Protein AF-A0A1E3QW55-F1 (afdb_monomer)

Mean predicted aligned error: 16.24 Å

InterPro domains:
  IPR021475 Plasticity-Associated Neural Transcript Short/Early meiotic induction protein 1-like [PF11326] (72-151)
  IPR021475 Plasticity-Associated Neural Transcript Short/Early meiotic induction protein 1-like [PTHR28052] (49-153)

Foldseek 3Di:
DDDDDPDDPDPDDDDDDPVNVVVVVVVVVVVVVVVVVLPDPPPPPDQPPDDDDDDPPPPDDDPPLVVFFLDDDLVVLVVLLCCLVDPVNQVVCCVPPVHGDDSVVSVVVNVQVVVLVVPDDPVSSSSRSVVRVVVVVVVVVSDDPVVVVVVVD

Solvent-accessible surface area (backbone atoms only — not comparable to full-atom values): 9643 Å² total; per-residue (Å²): 136,82,87,81,80,89,80,79,82,75,83,80,72,82,78,83,49,83,62,56,57,53,52,56,49,51,54,50,52,57,60,52,56,63,61,63,72,66,70,64,78,74,78,80,78,73,74,81,90,69,79,79,85,78,68,93,85,74,80,64,90,82,76,56,66,81,82,38,63,50,76,85,61,54,67,63,30,42,52,53,33,52,48,45,71,31,67,75,45,27,52,55,32,28,75,75,71,75,40,73,64,84,51,61,68,38,46,52,52,29,52,48,40,58,62,44,63,78,48,63,73,69,62,29,28,51,50,40,12,48,53,49,52,52,54,52,50,53,54,52,70,74,56,54,80,62,62,66,56,62,76,75,112

Structure (mmCIF, N/CA/C/O backbone):
data_AF-A0A1E3QW55-F1
#
_entry.id   AF-A0A1E3QW55-F1
#
loop_
_atom_site.group_PDB
_atom_site.id
_atom_site.type_symbol
_atom_site.label_atom_id
_atom_site.label_alt_id
_atom_site.label_comp_id
_atom_site.label_asym_id
_atom_site.label_entity_id
_atom_site.label_seq_id
_atom_site.pdbx_PDB_ins_code
_atom_site.Cartn_x
_atom_site.Cartn_y
_atom_site.Cartn_z
_atom_site.occupancy
_atom_site.B_iso_or_equiv
_atom_site.auth_seq_id
_atom_site.auth_comp_id
_atom_site.auth_asym_id
_atom_site.auth_atom_id
_atom_site.pdbx_PDB_model_num
ATOM 1 N N . MET A 1 1 ? 14.767 -57.647 39.783 1.00 39.88 1 MET A N 1
ATOM 2 C CA . MET A 1 1 ? 15.241 -57.271 38.439 1.00 39.88 1 MET A CA 1
ATOM 3 C C . MET A 1 1 ? 14.190 -56.384 37.801 1.00 39.88 1 MET A C 1
ATOM 5 O O . MET A 1 1 ? 13.040 -56.789 37.768 1.00 39.88 1 MET A O 1
ATOM 9 N N . LEU A 1 2 ? 14.634 -55.214 37.334 1.00 44.84 2 LEU A N 1
ATOM 10 C CA . LEU A 1 2 ? 14.035 -54.361 36.300 1.00 44.84 2 LEU A CA 1
ATOM 11 C C . LEU A 1 2 ? 12.659 -53.736 36.589 1.00 44.84 2 LEU A C 1
ATOM 13 O O . LEU A 1 2 ? 11.629 -54.186 36.104 1.00 44.84 2 LEU A O 1
ATOM 17 N N . GLY A 1 3 ? 12.692 -52.604 37.298 1.00 44.34 3 GLY A N 1
ATOM 18 C CA . GLY A 1 3 ? 11.778 -51.502 37.009 1.00 44.34 3 GLY A CA 1
ATOM 19 C C . GLY A 1 3 ? 12.274 -50.753 35.769 1.00 44.34 3 GLY A C 1
ATOM 20 O O . GLY A 1 3 ? 13.475 -50.500 35.653 1.00 44.34 3 GLY A O 1
ATOM 21 N N . LEU A 1 4 ? 11.373 -50.417 34.845 1.00 47.28 4 LEU A N 1
ATOM 22 C CA . LEU A 1 4 ? 11.672 -49.515 33.737 1.00 47.28 4 LEU A CA 1
AT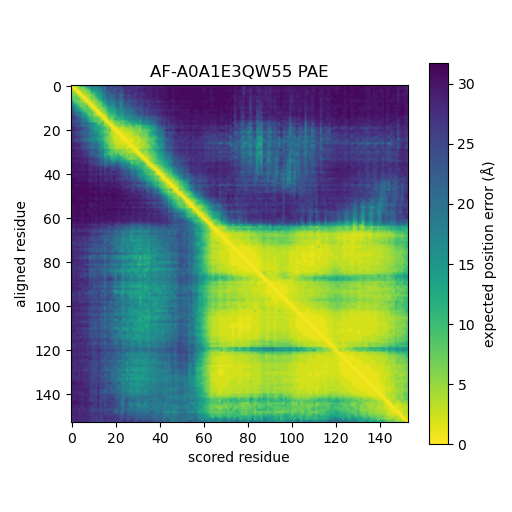OM 23 C C . LEU A 1 4 ? 10.482 -48.587 33.443 1.00 47.28 4 LEU A C 1
ATOM 25 O O . LEU A 1 4 ? 9.495 -48.989 32.845 1.00 47.28 4 LEU A O 1
ATOM 29 N N . PHE A 1 5 ? 10.671 -47.338 33.875 1.00 44.81 5 PHE A N 1
ATOM 30 C CA . PHE A 1 5 ? 10.360 -46.091 33.171 1.00 44.81 5 PHE A CA 1
ATOM 31 C C . PHE A 1 5 ? 8.908 -45.810 32.751 1.00 44.81 5 PHE A C 1
ATOM 33 O O . PHE A 1 5 ? 8.520 -45.951 31.596 1.00 44.81 5 PHE A O 1
ATOM 40 N N . GLU A 1 6 ? 8.171 -45.211 33.685 1.00 50.72 6 GLU A N 1
ATOM 41 C CA . GLU A 1 6 ? 7.066 -44.296 33.401 1.00 50.72 6 GLU A CA 1
ATOM 42 C C . GLU A 1 6 ? 7.664 -42.958 32.917 1.00 50.72 6 GLU A C 1
ATOM 44 O O . GLU A 1 6 ? 8.257 -42.199 33.687 1.00 50.72 6 GLU A O 1
ATOM 49 N N . LYS A 1 7 ? 7.617 -42.704 31.604 1.00 50.25 7 LYS A N 1
ATOM 50 C CA . LYS A 1 7 ? 8.133 -41.471 30.992 1.00 50.25 7 LYS A CA 1
ATOM 51 C C . LYS A 1 7 ? 7.043 -40.401 31.078 1.00 50.25 7 LYS A C 1
ATOM 53 O O . LYS A 1 7 ? 6.093 -40.408 30.304 1.00 50.25 7 LYS A O 1
ATOM 58 N N . LYS A 1 8 ? 7.169 -39.501 32.050 1.00 47.19 8 LYS A N 1
ATOM 59 C CA . LYS A 1 8 ? 6.336 -38.303 32.172 1.00 47.19 8 LYS A CA 1
ATOM 60 C C . LYS A 1 8 ? 6.788 -37.302 31.103 1.00 47.19 8 LYS A C 1
ATOM 62 O O . LYS A 1 8 ? 7.893 -36.775 31.194 1.00 47.19 8 LYS A O 1
ATOM 67 N N . GLU A 1 9 ? 5.979 -37.086 30.069 1.00 53.06 9 GLU A N 1
ATOM 68 C CA . GLU A 1 9 ? 6.161 -35.955 29.155 1.00 53.06 9 GLU A CA 1
ATOM 69 C C . GLU A 1 9 ? 5.738 -34.678 29.884 1.00 53.06 9 GLU A C 1
ATOM 71 O O . GLU A 1 9 ? 4.561 -34.429 30.142 1.00 53.06 9 GLU A O 1
ATOM 76 N N . GLU A 1 10 ? 6.734 -33.895 30.281 1.00 45.44 10 GLU A N 1
ATOM 77 C CA . GLU A 1 10 ? 6.554 -32.549 30.796 1.00 45.44 10 GLU A CA 1
ATOM 78 C C . GLU A 1 10 ? 6.426 -31.603 29.599 1.00 45.44 10 GLU A C 1
ATOM 80 O O . GLU A 1 10 ? 7.370 -31.408 28.832 1.00 45.44 10 GLU A O 1
ATOM 85 N N . ILE A 1 11 ? 5.229 -31.050 29.403 1.00 47.59 11 ILE A N 1
ATOM 86 C CA . ILE A 1 11 ? 4.988 -29.974 28.443 1.00 47.59 11 ILE A CA 1
ATOM 87 C C . ILE A 1 11 ? 5.703 -28.737 28.993 1.00 47.59 11 ILE A C 1
ATOM 89 O O . ILE A 1 11 ? 5.174 -28.028 29.847 1.00 47.59 11 ILE A O 1
ATOM 93 N N . VAL A 1 12 ? 6.929 -28.502 28.527 1.00 50.78 12 VAL A N 1
ATOM 94 C CA . VAL A 1 12 ? 7.681 -27.276 28.801 1.00 50.78 12 VAL A CA 1
ATOM 95 C C . VAL A 1 12 ? 6.996 -26.135 28.051 1.00 50.78 12 VAL A C 1
ATOM 97 O O . VAL A 1 12 ? 7.230 -25.915 26.865 1.00 50.78 12 VAL A O 1
ATOM 100 N N . THR A 1 13 ? 6.122 -25.399 28.731 1.00 54.44 13 THR A N 1
ATOM 101 C CA . THR A 1 13 ? 5.755 -24.045 28.305 1.00 54.44 13 THR A CA 1
ATOM 102 C C . THR A 1 13 ? 6.957 -23.133 28.557 1.00 54.44 13 THR A C 1
ATOM 104 O O . THR A 1 13 ? 7.363 -23.023 29.718 1.00 54.44 13 THR A O 1
ATOM 107 N N . PRO A 1 14 ? 7.546 -22.474 27.539 1.00 54.34 14 PRO A N 1
ATOM 108 C CA . PRO A 1 14 ? 8.621 -21.526 27.788 1.00 54.34 14 PRO A CA 1
ATOM 109 C C . PRO A 1 14 ? 8.046 -20.324 28.544 1.00 54.34 14 PRO A C 1
ATOM 111 O O . PRO A 1 14 ? 7.180 -19.605 28.045 1.00 54.34 14 PRO A O 1
ATOM 114 N N . ALA A 1 15 ? 8.505 -20.131 29.779 1.00 48.81 15 ALA A N 1
ATOM 115 C CA . ALA A 1 15 ? 8.296 -18.894 30.508 1.00 48.81 15 ALA A CA 1
ATOM 116 C C . ALA A 1 15 ? 9.137 -17.811 29.821 1.00 48.81 15 ALA A C 1
ATOM 118 O O . ALA A 1 15 ? 10.360 -17.844 29.897 1.00 48.81 15 ALA A O 1
ATOM 119 N N . ILE A 1 16 ? 8.481 -16.886 29.120 1.00 54.03 16 ILE A N 1
ATOM 120 C CA . ILE A 1 16 ? 9.133 -15.725 28.506 1.00 54.03 16 ILE A CA 1
ATOM 121 C C . ILE A 1 16 ? 9.631 -14.835 29.649 1.00 54.03 16 ILE A C 1
ATOM 123 O O . ILE A 1 16 ? 8.829 -14.195 30.339 1.00 54.03 16 ILE A O 1
ATOM 127 N N . GLY A 1 17 ? 10.941 -14.829 29.891 1.00 56.19 17 GLY A N 1
ATOM 128 C CA . GLY A 1 17 ? 11.560 -13.926 30.851 1.00 56.19 17 GLY A CA 1
ATOM 129 C C . GLY A 1 17 ? 11.599 -12.504 30.289 1.00 56.19 17 GLY A C 1
ATOM 130 O O . GLY A 1 17 ? 11.713 -12.299 29.085 1.00 56.19 17 GLY A O 1
ATOM 131 N N . GLN A 1 18 ? 11.558 -11.481 31.147 1.00 61.62 18 GLN A N 1
ATOM 132 C CA . GLN A 1 18 ? 11.700 -10.075 30.719 1.00 61.62 18 GLN A CA 1
ATOM 133 C C . GLN A 1 18 ? 13.021 -9.795 29.967 1.00 61.62 18 GLN A C 1
ATOM 135 O O . GLN A 1 18 ? 13.116 -8.806 29.244 1.00 61.62 18 GLN A O 1
ATOM 140 N N . ASN A 1 19 ? 14.013 -10.679 30.109 1.00 67.94 19 ASN A N 1
ATOM 141 C CA . ASN A 1 19 ? 15.299 -10.615 29.421 1.00 67.94 19 ASN A CA 1
ATOM 142 C C . ASN A 1 19 ? 15.233 -11.152 27.977 1.00 67.94 19 ASN A C 1
ATOM 144 O O . ASN A 1 19 ? 15.929 -10.617 27.121 1.00 67.94 19 ASN A O 1
ATOM 148 N N . ASP A 1 20 ? 14.352 -12.116 27.677 1.00 68.38 20 ASP A N 1
ATOM 149 C CA . ASP A 1 20 ? 14.153 -12.630 26.308 1.00 68.38 20 ASP A CA 1
ATOM 150 C C . ASP A 1 20 ? 13.590 -11.543 25.382 1.00 68.38 20 ASP A C 1
ATOM 152 O O . ASP A 1 20 ? 13.959 -11.432 24.217 1.00 68.38 20 ASP A O 1
ATOM 156 N N . LEU A 1 21 ? 12.709 -10.685 25.908 1.00 68.94 21 LEU A N 1
ATOM 157 C CA . LEU A 1 21 ? 12.166 -9.550 25.157 1.00 68.94 21 LEU A CA 1
ATOM 158 C C . LEU A 1 21 ? 13.252 -8.532 24.787 1.00 68.94 21 LEU A C 1
ATOM 160 O O . LEU A 1 21 ? 13.194 -7.963 23.702 1.00 68.94 21 LEU A O 1
ATOM 164 N N . GLN A 1 22 ? 14.242 -8.314 25.658 1.00 71.81 22 GLN A N 1
ATOM 165 C CA . GLN A 1 22 ? 15.380 -7.435 25.364 1.00 71.81 22 GLN A CA 1
ATOM 166 C C . GLN A 1 22 ? 16.294 -8.049 24.300 1.00 71.81 22 GLN A C 1
ATOM 168 O O . GLN A 1 22 ? 16.731 -7.342 23.395 1.00 71.81 22 GLN A O 1
ATOM 173 N N . GLU A 1 23 ? 16.515 -9.363 24.356 1.00 80.44 23 GLU A N 1
ATOM 174 C CA . GLU A 1 23 ? 17.336 -10.081 23.378 1.00 80.44 23 GLU A CA 1
ATOM 175 C C . GLU A 1 23 ? 16.691 -10.080 21.978 1.00 80.44 23 GLU A C 1
ATOM 177 O O . GLU A 1 23 ? 17.338 -9.770 20.975 1.00 80.44 23 GLU A O 1
ATOM 182 N N . MET A 1 24 ? 15.376 -10.301 21.902 1.00 74.12 24 MET A N 1
ATOM 183 C CA . MET A 1 24 ? 14.620 -10.219 20.645 1.00 74.12 24 MET A CA 1
ATOM 184 C C . MET A 1 24 ? 14.593 -8.793 20.071 1.00 74.12 24 MET A C 1
ATOM 186 O O . MET A 1 24 ? 14.633 -8.614 18.851 1.00 74.12 24 MET A O 1
ATOM 190 N N . VAL A 1 25 ? 14.567 -7.768 20.933 1.00 77.62 25 VAL A N 1
ATOM 191 C CA . VAL A 1 25 ? 14.668 -6.357 20.523 1.00 77.62 25 VAL A CA 1
ATOM 192 C C . VAL A 1 25 ? 16.062 -6.030 19.981 1.00 77.62 25 VAL A C 1
ATOM 194 O O . VAL A 1 25 ? 16.144 -5.346 18.960 1.00 77.62 25 VAL A O 1
ATOM 197 N N . SER A 1 26 ? 17.147 -6.533 20.585 1.00 75.62 26 SER A N 1
ATOM 198 C CA . SER A 1 26 ? 18.506 -6.334 20.051 1.00 75.62 26 SER A CA 1
ATOM 199 C C . SER A 1 26 ? 18.710 -7.022 18.702 1.00 75.62 26 SER A C 1
ATOM 201 O O . SER A 1 26 ? 19.259 -6.407 17.791 1.00 75.62 26 SER A O 1
ATOM 203 N N . ILE A 1 27 ? 18.175 -8.234 18.531 1.00 75.69 27 ILE A N 1
ATOM 204 C CA . ILE A 1 27 ? 18.236 -8.968 17.258 1.00 75.69 27 ILE A CA 1
ATOM 205 C C . ILE A 1 27 ? 17.483 -8.205 16.156 1.00 75.69 27 ILE A C 1
ATOM 207 O O . ILE A 1 27 ? 17.969 -8.077 15.031 1.00 75.69 27 ILE A O 1
ATOM 211 N N . PHE A 1 28 ? 16.302 -7.655 16.467 1.00 75.75 28 PHE A N 1
ATOM 212 C CA . PHE A 1 28 ? 15.559 -6.826 15.515 1.00 75.75 28 PHE A CA 1
ATOM 213 C C . PHE A 1 28 ? 16.289 -5.511 15.196 1.00 75.75 28 PHE A C 1
ATOM 215 O O . PHE A 1 28 ? 16.291 -5.074 14.044 1.00 75.75 28 PHE A O 1
ATOM 222 N N . ALA A 1 29 ? 16.929 -4.890 16.192 1.00 71.62 29 ALA A N 1
ATOM 223 C CA . ALA A 1 29 ? 17.700 -3.666 16.004 1.00 71.62 29 ALA A CA 1
ATOM 224 C C . ALA A 1 29 ? 18.893 -3.885 15.058 1.00 71.62 29 ALA A C 1
ATOM 226 O O . ALA A 1 29 ? 19.059 -3.110 14.114 1.00 71.62 29 ALA A O 1
ATOM 227 N N . GLU A 1 30 ? 19.655 -4.965 15.241 1.00 64.25 30 GLU A N 1
ATOM 228 C CA . GLU A 1 30 ? 20.758 -5.343 14.347 1.00 64.25 30 GLU A CA 1
ATOM 229 C C . GLU A 1 30 ? 20.254 -5.633 12.925 1.00 64.25 30 GLU A C 1
ATOM 231 O O . GLU A 1 30 ? 20.772 -5.068 11.963 1.00 64.25 30 GLU A O 1
ATOM 236 N N . ALA A 1 31 ? 19.162 -6.391 12.781 1.00 63.59 31 ALA A N 1
ATOM 237 C CA . ALA A 1 31 ? 18.560 -6.671 11.473 1.00 63.59 31 ALA A CA 1
ATOM 238 C C . ALA A 1 31 ? 18.039 -5.407 10.754 1.00 63.59 31 ALA A C 1
ATOM 240 O O . ALA A 1 31 ? 18.038 -5.333 9.523 1.00 63.59 31 ALA A O 1
ATOM 241 N N . SER A 1 32 ? 17.593 -4.393 11.503 1.00 62.53 32 SER A N 1
ATOM 242 C CA . SER A 1 32 ? 17.117 -3.120 10.941 1.00 62.53 32 SER A CA 1
ATOM 243 C C . SER A 1 32 ? 18.248 -2.166 10.525 1.00 62.53 32 SER A C 1
ATOM 245 O O . SER A 1 32 ? 18.037 -1.293 9.675 1.00 62.53 32 SER A O 1
ATOM 247 N N . ALA A 1 33 ? 19.460 -2.345 11.062 1.00 56.75 33 ALA A N 1
ATOM 248 C CA . ALA A 1 33 ? 20.626 -1.545 10.688 1.00 56.75 33 ALA A CA 1
ATOM 249 C C . ALA A 1 33 ? 21.101 -1.864 9.256 1.00 56.75 33 ALA A C 1
ATOM 251 O O . ALA A 1 33 ? 21.456 -0.951 8.503 1.00 56.75 33 ALA A O 1
ATOM 252 N N . ASP A 1 34 ? 20.994 -3.125 8.830 1.00 48.91 34 ASP A N 1
ATOM 253 C CA . ASP A 1 34 ? 21.329 -3.543 7.463 1.00 48.91 34 ASP A CA 1
ATOM 254 C C . ASP A 1 34 ? 20.307 -3.050 6.421 1.00 48.91 34 ASP A C 1
ATOM 256 O O . ASP A 1 34 ? 20.670 -2.763 5.277 1.00 48.91 34 ASP A O 1
ATOM 260 N N . VAL A 1 35 ? 19.038 -2.847 6.811 1.00 52.84 35 VAL A N 1
ATOM 261 C CA . VAL A 1 35 ? 17.993 -2.326 5.905 1.00 52.84 35 VAL A CA 1
ATOM 262 C C . VAL A 1 35 ? 18.205 -0.850 5.550 1.00 52.84 35 VAL A C 1
ATOM 264 O O . VAL A 1 35 ? 17.846 -0.416 4.455 1.00 52.84 35 VAL A O 1
ATOM 267 N N . SER A 1 36 ? 18.822 -0.077 6.449 1.00 48.16 36 SER A N 1
ATOM 268 C CA . SER A 1 36 ? 19.049 1.362 6.252 1.00 48.16 36 SER A CA 1
ATOM 269 C C . SER A 1 36 ? 20.209 1.656 5.294 1.00 48.16 36 SER A C 1
ATOM 271 O O . SER A 1 36 ? 20.249 2.718 4.674 1.00 48.16 36 SER A O 1
ATOM 273 N N . THR A 1 37 ? 21.122 0.699 5.105 1.00 40.12 37 THR A N 1
ATOM 274 C CA . THR A 1 37 ? 22.291 0.858 4.220 1.00 40.12 37 THR A CA 1
ATOM 275 C C . THR A 1 37 ? 21.972 0.532 2.752 1.00 40.12 37 THR A C 1
ATOM 277 O O . THR A 1 37 ? 22.763 0.821 1.856 1.00 40.12 37 THR A O 1
ATOM 280 N N . ALA A 1 38 ? 20.766 0.033 2.461 1.00 46.22 38 ALA A N 1
ATOM 281 C CA . ALA A 1 38 ? 20.264 -0.123 1.097 1.00 46.22 38 ALA A CA 1
ATOM 282 C C . ALA A 1 38 ? 19.503 1.112 0.572 1.00 46.22 38 ALA A C 1
ATOM 284 O O . ALA A 1 38 ? 18.740 1.008 -0.390 1.00 46.22 38 ALA A O 1
ATOM 285 N N . ALA A 1 39 ? 19.749 2.297 1.143 1.00 45.84 39 ALA A N 1
ATOM 286 C CA . ALA A 1 39 ? 19.435 3.575 0.508 1.00 45.84 39 ALA A CA 1
ATOM 287 C C . ALA A 1 39 ? 20.373 3.810 -0.693 1.00 45.84 39 ALA A C 1
ATOM 289 O O . ALA A 1 39 ? 21.211 4.711 -0.706 1.00 45.84 39 ALA A O 1
ATOM 290 N N . GLN A 1 40 ? 20.258 2.962 -1.716 1.00 46.47 40 GLN A N 1
ATOM 291 C CA . GLN A 1 40 ? 20.772 3.289 -3.036 1.00 46.47 40 GLN A CA 1
ATOM 292 C C . GLN A 1 40 ? 19.964 4.490 -3.551 1.00 46.47 40 GLN A C 1
ATOM 294 O O . GLN A 1 40 ? 18.732 4.471 -3.465 1.00 46.47 40 GLN A O 1
ATOM 299 N N . PRO A 1 41 ? 20.618 5.547 -4.063 1.00 49.12 41 PRO A N 1
ATOM 300 C CA . PRO A 1 41 ? 19.914 6.660 -4.673 1.00 49.12 41 PRO A CA 1
ATOM 301 C C . PRO A 1 41 ? 19.040 6.107 -5.796 1.00 49.12 41 PRO A C 1
ATOM 303 O O . PRO A 1 41 ? 19.541 5.447 -6.706 1.00 49.12 41 PRO A O 1
ATOM 306 N N . ASN A 1 42 ? 17.734 6.363 -5.694 1.00 60.09 42 ASN A N 1
ATOM 307 C CA . ASN A 1 42 ? 16.745 6.018 -6.706 1.00 60.09 42 ASN A CA 1
ATOM 308 C C . ASN A 1 42 ? 17.334 6.250 -8.108 1.00 60.09 42 ASN A C 1
ATOM 310 O O . ASN A 1 42 ? 17.760 7.381 -8.388 1.00 60.09 42 ASN A O 1
ATOM 314 N N . PRO A 1 43 ? 17.356 5.254 -9.017 1.00 49.31 43 PRO A N 1
ATOM 315 C CA . PRO A 1 43 ? 17.545 5.580 -10.416 1.00 49.31 43 PRO A CA 1
ATOM 316 C C . PRO A 1 43 ? 16.417 6.546 -10.775 1.00 49.31 43 PRO A C 1
ATOM 318 O O . PRO A 1 43 ? 15.240 6.247 -10.569 1.00 49.31 43 PRO A O 1
ATOM 321 N N . LYS A 1 44 ? 16.785 7.745 -11.235 1.00 36.66 44 LYS A N 1
ATOM 322 C CA . LYS A 1 44 ? 15.838 8.735 -11.745 1.00 36.66 44 LYS A CA 1
ATOM 323 C C . LYS A 1 44 ? 15.085 8.073 -12.894 1.00 36.66 44 LYS A C 1
ATOM 325 O O . LYS A 1 44 ? 15.584 8.013 -14.015 1.00 36.66 44 LYS A O 1
ATOM 330 N N . PHE A 1 45 ? 13.909 7.531 -12.601 1.00 44.22 45 PHE A N 1
ATOM 331 C CA . PHE A 1 45 ? 12.948 7.177 -13.622 1.00 44.22 45 PHE A CA 1
ATOM 332 C C . PHE A 1 45 ? 12.549 8.497 -14.264 1.00 44.22 45 PHE A C 1
ATOM 334 O O . PHE A 1 45 ? 11.869 9.310 -13.644 1.00 44.22 45 PHE A O 1
ATOM 341 N N . ASN A 1 46 ? 13.063 8.757 -15.462 1.00 56.31 46 ASN A N 1
ATOM 342 C CA . ASN A 1 46 ? 12.627 9.891 -16.253 1.00 56.31 46 ASN A CA 1
ATOM 343 C C . ASN A 1 46 ? 11.220 9.547 -16.744 1.00 56.31 46 ASN A C 1
ATOM 345 O O . ASN A 1 46 ? 11.096 8.636 -17.569 1.00 56.31 46 ASN A O 1
ATOM 349 N N . PRO A 1 47 ? 10.164 10.232 -16.268 1.00 50.16 47 PRO A N 1
ATOM 350 C CA . PRO A 1 47 ? 8.850 10.062 -16.852 1.00 50.16 47 PRO A CA 1
ATOM 351 C C . PRO A 1 47 ? 8.979 10.450 -18.320 1.00 50.16 47 PRO A C 1
ATOM 353 O O . PRO A 1 47 ? 9.562 11.491 -18.644 1.00 50.16 47 PRO A O 1
ATOM 356 N N . PHE A 1 48 ? 8.495 9.587 -19.205 1.00 48.16 48 PHE A N 1
ATOM 357 C CA . PHE A 1 48 ? 8.433 9.857 -20.631 1.00 48.16 48 PHE A CA 1
ATOM 358 C C . PHE A 1 48 ? 7.766 11.226 -20.837 1.00 48.16 48 PHE A C 1
ATOM 360 O O . PHE A 1 48 ? 6.586 11.414 -20.552 1.00 48.16 48 PHE A O 1
ATOM 367 N N . LYS A 1 49 ? 8.552 12.222 -21.262 1.00 50.03 49 LYS A N 1
ATOM 368 C CA . LYS A 1 49 ? 8.070 13.571 -21.555 1.00 50.03 49 LYS A CA 1
ATOM 369 C C . LYS A 1 49 ? 7.423 13.530 -22.933 1.00 50.03 49 LYS A C 1
ATOM 371 O O . LYS A 1 49 ? 8.074 13.797 -23.937 1.00 50.03 49 LYS A O 1
ATOM 376 N N . GLY A 1 50 ? 6.150 13.154 -22.959 1.00 43.19 50 GLY A N 1
ATOM 377 C CA . GLY A 1 50 ? 5.329 13.086 -24.158 1.00 43.19 50 GLY A CA 1
ATOM 378 C C . GLY A 1 50 ? 3.902 13.531 -23.868 1.00 43.19 50 GLY A C 1
ATOM 379 O O . GLY A 1 50 ? 3.099 12.739 -23.410 1.00 43.19 50 GLY A O 1
ATOM 380 N N . SER A 1 51 ? 3.637 14.796 -24.201 1.00 45.47 51 SER A N 1
ATOM 381 C CA . SER A 1 51 ? 2.336 15.413 -24.491 1.00 45.47 51 SER A CA 1
ATOM 382 C C . SER A 1 51 ? 1.305 15.602 -23.365 1.00 45.47 51 SER A C 1
ATOM 384 O O . SER A 1 51 ? 0.805 14.659 -22.773 1.00 45.47 51 SER A O 1
ATOM 386 N N . SER A 1 52 ? 0.964 16.881 -23.152 1.00 46.62 52 SER A N 1
ATOM 387 C CA . SER A 1 52 ? -0.264 17.423 -22.544 1.00 46.62 52 SER A CA 1
ATOM 388 C C . SER A 1 52 ? -0.884 16.636 -21.387 1.00 46.62 52 SER A C 1
ATOM 390 O O . SER A 1 52 ? -1.668 15.714 -21.591 1.00 46.62 52 SER A O 1
ATOM 392 N N . ALA A 1 53 ? -0.626 17.113 -20.169 1.00 39.75 53 ALA A N 1
ATOM 393 C CA . ALA A 1 53 ? -1.451 16.820 -19.008 1.00 39.75 53 ALA A CA 1
ATOM 394 C C . ALA A 1 53 ? -2.944 17.040 -19.335 1.00 39.75 53 ALA A C 1
ATOM 396 O O . ALA A 1 53 ? -3.316 18.168 -19.674 1.00 39.75 53 ALA A O 1
ATOM 397 N N . PRO A 1 54 ? -3.813 16.023 -19.214 1.00 40.38 54 PRO A N 1
ATOM 398 C CA . PRO A 1 54 ? -5.220 16.280 -19.006 1.00 40.38 54 PRO A CA 1
ATOM 399 C C . PRO A 1 54 ? -5.393 16.742 -17.556 1.00 40.38 54 PRO A C 1
ATOM 401 O O . PRO A 1 54 ? -4.996 16.065 -16.606 1.00 40.38 54 PRO A O 1
ATOM 404 N N . THR A 1 55 ? -5.947 17.939 -17.396 1.00 34.31 55 THR A N 1
ATOM 405 C CA . THR A 1 55 ? -6.430 18.493 -16.129 1.00 34.31 55 THR A CA 1
ATOM 406 C C . THR A 1 55 ? -7.258 17.440 -15.367 1.00 34.31 55 THR A C 1
ATOM 408 O O . THR A 1 55 ? -8.031 16.726 -16.011 1.00 34.31 55 THR A O 1
ATOM 411 N N . PRO A 1 56 ? -7.177 17.350 -14.022 1.00 50.66 56 PRO A N 1
ATOM 412 C CA . PRO A 1 56 ? -7.927 16.385 -13.197 1.00 50.66 56 PRO A CA 1
ATOM 413 C C . PRO A 1 56 ? -9.466 16.413 -13.301 1.00 50.66 56 PRO A C 1
ATOM 415 O O . PRO A 1 56 ? -10.138 15.705 -12.560 1.00 50.66 56 PRO A O 1
ATOM 418 N N . GLU A 1 57 ? -10.050 17.214 -14.189 1.00 46.66 57 GLU A N 1
ATOM 419 C CA . GLU A 1 57 ? -11.490 17.470 -14.251 1.00 46.66 57 GLU A CA 1
ATOM 420 C C . GLU A 1 57 ? -12.283 16.565 -15.207 1.00 46.66 57 GLU A C 1
ATOM 422 O O . GLU A 1 57 ? -13.499 16.698 -15.251 1.00 46.66 57 GLU A O 1
ATOM 427 N N . GLN A 1 58 ? -11.670 15.642 -15.963 1.00 46.06 58 GLN A N 1
ATOM 428 C CA . GLN A 1 58 ? -12.401 14.885 -17.007 1.00 46.06 58 GLN A CA 1
ATOM 429 C C . GLN A 1 58 ? -12.331 13.350 -16.886 1.00 46.06 58 GLN A C 1
ATOM 431 O O . GLN A 1 58 ? -12.631 12.632 -17.839 1.00 46.06 58 GLN A O 1
ATOM 436 N N . ILE A 1 59 ? -11.998 12.808 -15.708 1.00 50.91 59 ILE A N 1
ATOM 437 C CA . ILE A 1 59 ? -12.151 11.368 -15.437 1.00 50.91 59 ILE A CA 1
ATOM 438 C C . ILE A 1 59 ? -13.595 11.111 -14.994 1.00 50.91 59 ILE A C 1
ATOM 440 O O . ILE A 1 59 ? -13.895 11.104 -13.804 1.00 50.91 59 ILE A O 1
ATOM 444 N N . GLY A 1 60 ? -14.474 10.927 -15.984 1.00 46.66 60 GLY A N 1
ATOM 445 C CA . GLY A 1 60 ? -15.771 10.251 -15.883 1.00 46.66 60 GLY A CA 1
ATOM 446 C C . GLY A 1 60 ? -16.585 10.557 -14.624 1.00 46.66 60 GLY A C 1
ATOM 447 O O . GLY A 1 60 ? -16.582 9.783 -13.660 1.00 46.66 60 GLY A O 1
ATOM 448 N N . SER A 1 61 ? -17.349 11.647 -14.669 1.00 51.16 61 SER A N 1
ATOM 449 C CA . SER A 1 61 ? -18.588 11.739 -13.901 1.00 51.16 61 SER A CA 1
ATOM 450 C C . SER A 1 61 ? -19.412 10.463 -14.133 1.00 51.16 61 SER A C 1
ATOM 452 O O . SER A 1 61 ? -19.536 10.001 -15.262 1.00 51.16 61 SER A O 1
ATOM 454 N N . ASP A 1 62 ? -19.942 9.894 -13.051 1.00 48.06 62 ASP A N 1
ATOM 455 C CA . ASP A 1 62 ? -20.975 8.841 -13.034 1.00 48.06 62 ASP A CA 1
ATOM 456 C C . ASP A 1 62 ? -20.543 7.372 -12.924 1.00 48.06 62 ASP A C 1
ATOM 458 O O . ASP A 1 62 ? -21.391 6.483 -12.996 1.00 48.06 62 ASP A O 1
ATOM 462 N N . THR A 1 63 ? -19.285 7.062 -12.581 1.00 59.12 63 THR A N 1
ATOM 463 C CA . THR A 1 63 ? -19.044 5.765 -11.906 1.00 59.12 63 THR A CA 1
ATOM 464 C C . THR A 1 63 ? -19.329 5.942 -10.417 1.00 59.12 63 THR A C 1
ATOM 466 O O . THR A 1 63 ? -18.494 6.445 -9.656 1.00 59.12 63 THR A O 1
ATOM 469 N N . SER A 1 64 ? -20.563 5.619 -10.022 1.00 74.88 64 SER A N 1
ATOM 470 C CA . SER A 1 64 ? -21.015 5.699 -8.631 1.00 74.88 64 SER A CA 1
ATOM 471 C C . SER A 1 64 ? -20.091 4.881 -7.715 1.00 74.88 64 SER A C 1
ATOM 473 O O . SER A 1 64 ? -19.562 3.839 -8.110 1.00 74.88 64 SER A O 1
ATOM 475 N N . LEU A 1 65 ? -19.900 5.332 -6.470 1.00 78.75 65 LEU A N 1
ATOM 476 C CA . LEU A 1 65 ? -19.086 4.641 -5.454 1.00 78.75 65 LEU A CA 1
ATOM 477 C C . LEU A 1 65 ? -19.509 3.175 -5.218 1.00 78.75 65 LEU A C 1
ATOM 479 O O . LEU A 1 65 ? -18.737 2.405 -4.657 1.00 78.75 65 LEU A O 1
ATOM 483 N N . SER A 1 66 ? -20.693 2.778 -5.693 1.00 83.12 66 SER A N 1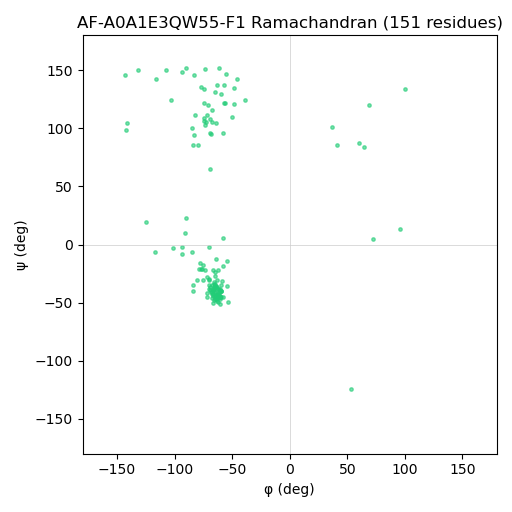
ATOM 484 C CA . SER A 1 66 ? -21.209 1.411 -5.633 1.00 83.12 66 SER A CA 1
ATOM 485 C C . SER A 1 66 ? -20.426 0.399 -6.481 1.00 83.12 66 SER A C 1
ATOM 487 O O . SER A 1 66 ? -20.539 -0.796 -6.224 1.00 83.12 66 SER A O 1
ATOM 489 N N . GLN A 1 67 ? -19.671 0.831 -7.501 1.00 90.62 67 GLN A N 1
ATOM 490 C CA . GLN A 1 67 ? -18.878 -0.086 -8.339 1.00 90.62 67 GLN A CA 1
ATOM 491 C C . GLN A 1 67 ? -17.600 -0.566 -7.631 1.00 90.62 67 GLN A C 1
ATOM 493 O O . GLN A 1 67 ? -17.012 -1.581 -8.009 1.00 90.62 67 GLN A O 1
ATOM 498 N N . TYR A 1 68 ? -17.146 0.177 -6.623 1.00 92.75 68 TYR A N 1
ATOM 499 C CA . TYR A 1 68 ? -15.922 -0.122 -5.894 1.00 92.75 68 TYR A CA 1
ATOM 500 C C . TYR A 1 68 ? -16.227 -0.959 -4.651 1.00 92.75 68 TYR A C 1
ATOM 502 O O . TYR A 1 68 ? -17.283 -0.806 -4.038 1.00 92.75 68 TYR A O 1
ATOM 510 N N . PRO A 1 69 ? -15.304 -1.842 -4.242 1.00 93.56 69 PRO A N 1
ATOM 511 C CA . PRO A 1 69 ? -15.506 -2.648 -3.051 1.00 93.56 69 PRO A CA 1
ATOM 512 C C . PRO A 1 69 ? -15.603 -1.756 -1.809 1.00 93.56 69 PRO A C 1
ATOM 514 O O . PRO A 1 69 ? -14.809 -0.836 -1.630 1.00 93.56 69 PRO A O 1
ATOM 517 N N . HIS A 1 70 ? -16.556 -2.075 -0.934 1.00 93.31 70 HIS A N 1
ATOM 518 C CA . HIS A 1 70 ? -16.801 -1.368 0.330 1.00 93.31 70 HIS A CA 1
ATOM 519 C C . HIS A 1 70 ? -16.084 -1.996 1.532 1.00 93.31 70 HIS A C 1
ATOM 521 O O . HIS A 1 70 ? -16.047 -1.418 2.614 1.00 93.31 70 HIS A O 1
ATOM 527 N N . VAL A 1 71 ? -15.484 -3.175 1.347 1.00 91.88 71 VAL A N 1
ATOM 528 C CA . VAL A 1 71 ? -14.817 -3.940 2.407 1.00 91.88 71 VAL A CA 1
ATOM 529 C C . VAL A 1 71 ? -13.320 -4.073 2.136 1.00 91.88 71 VAL A C 1
ATOM 531 O O . VAL A 1 71 ? -12.881 -4.249 0.999 1.00 91.88 71 VAL A O 1
ATOM 534 N N . MET A 1 72 ? -12.516 -4.002 3.198 1.00 91.38 72 MET A N 1
ATOM 535 C CA . MET A 1 72 ? -11.087 -4.320 3.158 1.00 91.38 72 MET A CA 1
ATOM 536 C C . MET A 1 72 ? -10.645 -5.012 4.450 1.00 91.38 72 MET A C 1
ATOM 538 O O . MET A 1 72 ? -11.154 -4.702 5.526 1.00 91.38 72 MET A O 1
ATOM 542 N N . SER A 1 73 ? -9.687 -5.934 4.334 1.00 94.56 73 SER A N 1
ATOM 543 C CA . SER A 1 73 ? -9.080 -6.637 5.468 1.00 94.56 73 SER A CA 1
ATOM 544 C C . SER A 1 73 ? -7.696 -6.064 5.788 1.00 94.56 73 SER A C 1
ATOM 546 O O . SER A 1 73 ? -6.821 -6.032 4.917 1.00 94.56 73 SER A O 1
ATOM 548 N N . CYS A 1 74 ? -7.488 -5.623 7.035 1.00 95.62 74 CYS A N 1
ATOM 549 C CA . CYS A 1 74 ? -6.203 -5.062 7.470 1.00 95.62 74 CYS A CA 1
ATOM 550 C C . CYS A 1 74 ? -5.134 -6.133 7.686 1.00 95.62 74 CYS A C 1
ATOM 552 O O . CYS A 1 74 ? -3.963 -5.857 7.444 1.00 95.62 74 CYS A O 1
ATOM 554 N N . THR A 1 75 ? -5.521 -7.350 8.077 1.00 95.81 75 THR A N 1
ATOM 555 C CA . THR A 1 75 ? -4.583 -8.477 8.189 1.00 95.81 75 THR A CA 1
ATOM 556 C C . THR A 1 75 ? -4.019 -8.828 6.820 1.00 95.81 75 THR A C 1
ATOM 558 O O . THR A 1 75 ? -2.812 -8.896 6.647 1.00 95.81 75 THR A O 1
ATOM 561 N N . GLN A 1 76 ? -4.873 -8.876 5.799 1.00 96.69 76 GLN A N 1
ATOM 562 C CA . GLN A 1 76 ? -4.409 -9.123 4.439 1.00 96.69 76 GLN A CA 1
ATOM 563 C C . GLN A 1 76 ? -3.529 -7.985 3.901 1.00 96.69 76 GLN A C 1
ATOM 565 O O . GLN A 1 76 ? -2.577 -8.235 3.166 1.00 96.69 76 GLN A O 1
ATOM 570 N N . ALA A 1 77 ? -3.824 -6.726 4.243 1.00 96.56 77 ALA A N 1
ATOM 571 C CA . ALA A 1 77 ? -2.951 -5.608 3.882 1.00 96.56 77 ALA A CA 1
ATOM 572 C C . ALA A 1 77 ? -1.575 -5.710 4.566 1.00 96.56 77 ALA A C 1
ATOM 574 O O . ALA A 1 77 ? -0.561 -5.392 3.947 1.00 96.56 77 ALA A O 1
ATOM 575 N N . PHE A 1 78 ? -1.540 -6.187 5.809 1.00 96.62 78 PHE A N 1
ATOM 576 C CA . PHE A 1 78 ? -0.310 -6.442 6.548 1.00 96.62 78 PHE A CA 1
ATOM 577 C C . PHE A 1 78 ? 0.506 -7.592 5.949 1.00 96.62 78 PHE A C 1
ATOM 579 O O . PHE A 1 78 ? 1.702 -7.427 5.725 1.00 96.62 78 PHE A O 1
ATOM 586 N N . ASP A 1 79 ? -0.125 -8.715 5.608 1.00 96.69 79 ASP A N 1
ATOM 587 C CA . ASP A 1 79 ? 0.574 -9.870 5.030 1.00 96.69 79 ASP A CA 1
ATOM 588 C C . ASP A 1 79 ? 1.253 -9.512 3.700 1.00 96.69 79 AS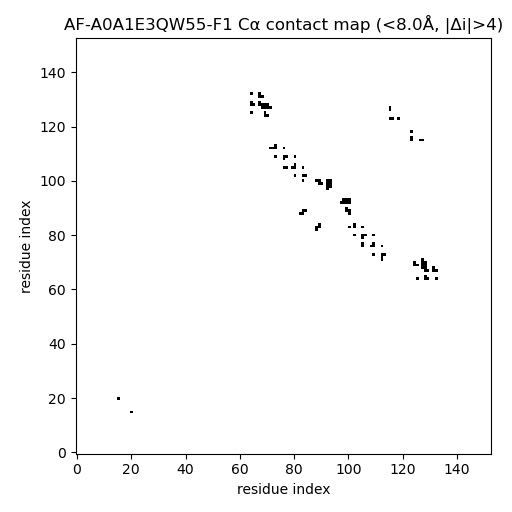P A C 1
ATOM 590 O O . ASP A 1 79 ? 2.384 -9.917 3.432 1.00 96.69 79 ASP A O 1
ATOM 594 N N . LEU A 1 80 ? 0.596 -8.682 2.883 1.00 94.88 80 LEU A N 1
ATOM 595 C CA . LEU A 1 80 ? 1.179 -8.150 1.649 1.00 94.88 80 LEU A CA 1
ATOM 596 C C . LEU A 1 80 ? 2.370 -7.222 1.922 1.00 94.88 80 LEU A C 1
ATOM 598 O O . LEU A 1 80 ? 3.355 -7.248 1.182 1.00 94.88 80 LEU A O 1
ATOM 602 N N . LEU A 1 81 ? 2.291 -6.410 2.977 1.00 95.69 81 LEU A N 1
ATOM 603 C CA . LEU A 1 81 ? 3.365 -5.509 3.383 1.00 95.69 81 LEU A CA 1
ATOM 604 C C . LEU A 1 81 ? 4.595 -6.285 3.862 1.00 95.69 81 LEU A C 1
ATOM 606 O O . LEU A 1 81 ? 5.702 -6.053 3.376 1.00 95.69 81 LEU A O 1
ATOM 610 N N . VAL A 1 82 ? 4.396 -7.234 4.776 1.00 94.50 82 VAL A N 1
ATOM 611 C CA . VAL A 1 82 ? 5.466 -8.086 5.309 1.00 94.50 82 VAL A CA 1
ATOM 612 C C . VAL A 1 82 ? 6.046 -8.969 4.213 1.00 94.50 82 VAL A C 1
ATOM 614 O O . VAL A 1 82 ? 7.262 -9.096 4.118 1.00 94.50 82 VAL A O 1
ATOM 617 N N . GLY A 1 83 ? 5.211 -9.519 3.331 1.00 93.75 83 GLY A N 1
ATOM 618 C CA . GLY A 1 83 ? 5.675 -10.277 2.171 1.00 93.75 83 GLY A CA 1
ATOM 619 C C . GLY A 1 83 ? 6.555 -9.447 1.232 1.00 93.75 83 GLY A C 1
ATOM 620 O O . GLY A 1 83 ? 7.524 -9.970 0.686 1.00 93.75 83 GLY A O 1
ATOM 621 N N . CYS A 1 84 ? 6.264 -8.151 1.083 1.00 93.12 84 CYS A N 1
ATOM 622 C CA . CYS A 1 84 ? 7.091 -7.242 0.294 1.00 93.12 84 CYS A CA 1
ATOM 623 C C . CYS A 1 84 ? 8.427 -6.930 0.980 1.00 93.12 84 CYS A C 1
ATOM 625 O O . CYS A 1 84 ? 9.466 -6.980 0.330 1.00 93.12 84 CYS A O 1
ATOM 627 N N . PHE A 1 85 ? 8.424 -6.636 2.283 1.00 91.69 85 PHE A N 1
ATOM 628 C CA . PHE A 1 85 ? 9.654 -6.344 3.033 1.00 91.69 85 PHE A CA 1
ATOM 629 C C . PHE A 1 85 ? 10.492 -7.579 3.362 1.00 91.69 85 PHE A C 1
ATOM 631 O O . PHE A 1 85 ? 11.675 -7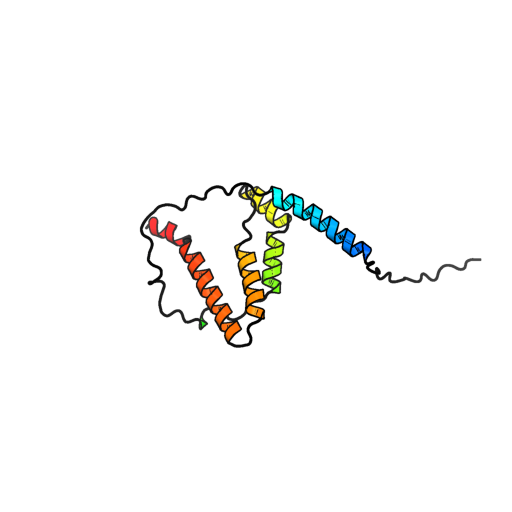.454 3.670 1.00 91.69 85 PHE A O 1
ATOM 638 N N . SER A 1 86 ? 9.903 -8.769 3.288 1.00 94.00 86 SER A N 1
ATOM 639 C CA . SER A 1 86 ? 10.617 -10.016 3.506 1.00 94.00 86 SER A CA 1
ATOM 640 C C . SER A 1 86 ? 11.791 -10.144 2.539 1.00 94.00 86 SER A C 1
ATOM 642 O O . SER A 1 86 ? 11.668 -9.904 1.332 1.00 94.00 86 SER A O 1
ATOM 644 N N . LEU A 1 87 ? 12.926 -10.602 3.070 1.00 91.38 87 LEU A N 1
ATOM 64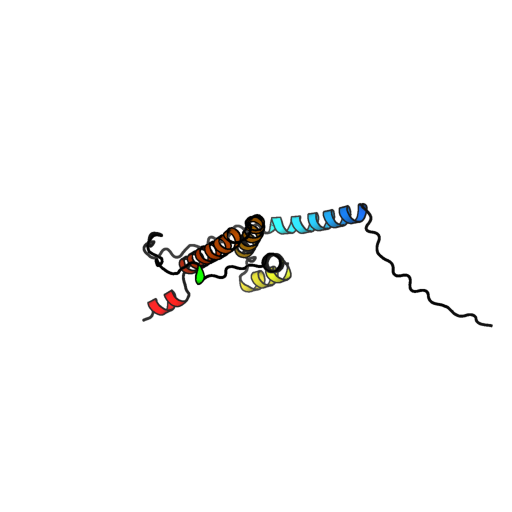5 C CA . LEU A 1 87 ? 14.155 -10.805 2.310 1.00 91.38 87 LEU A CA 1
ATOM 646 C C . LEU A 1 87 ? 13.929 -11.707 1.084 1.00 91.38 87 LEU A C 1
ATOM 648 O O . LEU A 1 87 ? 14.482 -11.454 0.015 1.00 91.38 87 LEU A O 1
ATOM 652 N N . GLY A 1 88 ? 13.048 -12.706 1.196 1.00 87.88 88 GLY A N 1
ATOM 653 C CA . GLY A 1 88 ? 12.706 -13.587 0.077 1.00 87.88 88 GLY A CA 1
ATOM 654 C C . GLY A 1 88 ? 12.033 -12.859 -1.096 1.00 87.88 88 GLY A C 1
ATOM 655 O O . GLY A 1 88 ? 12.332 -13.145 -2.257 1.00 87.88 88 GLY A O 1
ATOM 656 N N . GLY A 1 89 ? 11.161 -11.886 -0.814 1.00 84.81 89 GLY A N 1
ATOM 657 C CA . GLY A 1 89 ? 10.519 -11.059 -1.841 1.00 84.81 89 GLY A CA 1
ATOM 658 C C . GLY A 1 89 ? 11.497 -10.070 -2.477 1.00 84.81 89 GLY A C 1
ATOM 659 O O . GLY A 1 89 ? 11.537 -9.921 -3.703 1.00 84.81 89 GLY A O 1
ATOM 660 N N . GLN A 1 90 ? 12.342 -9.460 -1.648 1.00 92.38 90 GLN A N 1
ATOM 661 C CA . GLN A 1 90 ? 13.330 -8.469 -2.068 1.00 92.38 90 GLN A CA 1
ATOM 662 C C . GLN A 1 90 ? 14.439 -9.064 -2.947 1.00 92.38 90 GLN A C 1
ATOM 664 O O . GLN A 1 90 ? 14.747 -8.498 -3.997 1.00 92.38 90 GLN A O 1
ATOM 669 N N . ILE A 1 91 ? 14.969 -10.248 -2.607 1.00 93.25 91 ILE A N 1
ATOM 670 C CA . ILE A 1 91 ? 15.990 -10.937 -3.420 1.00 93.25 91 ILE A CA 1
ATOM 671 C C . ILE A 1 91 ? 15.463 -11.240 -4.828 1.00 93.25 91 ILE A C 1
ATOM 673 O O . ILE A 1 91 ? 16.182 -11.062 -5.812 1.00 93.25 91 ILE A O 1
ATOM 677 N N . LYS A 1 92 ? 14.196 -11.656 -4.957 1.00 91.06 92 LYS A N 1
ATOM 678 C CA . LYS A 1 92 ? 13.589 -11.937 -6.267 1.00 91.06 92 LYS A CA 1
ATOM 679 C C . LYS A 1 92 ? 13.507 -10.683 -7.141 1.00 91.06 92 LYS A C 1
ATOM 681 O O . LYS A 1 92 ? 13.786 -10.758 -8.339 1.00 91.06 92 LYS A O 1
ATOM 686 N N . SER A 1 93 ? 13.115 -9.548 -6.558 1.00 91.06 93 SER A N 1
ATOM 687 C CA . SER A 1 93 ? 13.082 -8.262 -7.267 1.00 91.06 93 SER A CA 1
ATOM 688 C C . SER A 1 93 ? 14.484 -7.823 -7.671 1.00 91.06 93 SER A C 1
ATOM 690 O O . SER A 1 93 ? 14.706 -7.464 -8.827 1.00 91.06 93 SER A O 1
ATOM 692 N N . TYR A 1 94 ? 15.439 -7.947 -6.752 1.00 95.06 94 TYR A N 1
ATOM 693 C CA . TYR A 1 94 ? 16.830 -7.600 -6.996 1.00 95.06 94 TYR A CA 1
ATOM 694 C C . TYR A 1 94 ? 17.442 -8.433 -8.126 1.00 95.06 94 TYR A C 1
ATOM 696 O O . TYR A 1 94 ? 18.052 -7.878 -9.034 1.00 95.06 94 TYR A O 1
ATOM 704 N N . TYR A 1 95 ? 17.203 -9.746 -8.148 1.00 93.56 95 TYR A N 1
ATOM 705 C CA . TYR A 1 95 ? 17.686 -10.617 -9.222 1.00 93.56 95 TYR A CA 1
ATOM 706 C C . TYR A 1 95 ? 17.123 -10.232 -10.600 1.00 93.56 95 TYR A C 1
ATOM 708 O O . TYR A 1 95 ? 17.842 -10.287 -11.596 1.00 93.56 95 TYR A O 1
ATOM 716 N N . ARG A 1 96 ? 15.841 -9.843 -10.679 1.00 95.19 96 ARG A N 1
ATOM 717 C CA . ARG A 1 96 ? 15.181 -9.545 -11.962 1.00 95.19 96 ARG A CA 1
ATOM 718 C C . ARG A 1 96 ? 15.433 -8.123 -12.465 1.00 95.19 96 ARG A C 1
ATOM 720 O O . ARG A 1 96 ? 15.569 -7.934 -13.669 1.00 95.19 96 ARG A O 1
ATOM 727 N N . TYR A 1 97 ? 15.431 -7.141 -11.569 1.00 94.31 97 TYR A N 1
ATOM 728 C CA . TYR A 1 97 ? 15.437 -5.717 -11.919 1.00 94.31 97 TYR A CA 1
ATOM 729 C C . TYR A 1 97 ? 16.694 -4.976 -11.446 1.00 94.31 97 TYR A C 1
ATOM 731 O O . TYR A 1 97 ? 16.875 -3.814 -11.794 1.00 94.31 97 TYR A O 1
ATOM 739 N N . GLY A 1 98 ? 17.572 -5.618 -10.667 1.00 94.62 98 GLY A N 1
ATOM 740 C CA . GLY A 1 98 ? 18.775 -4.993 -10.104 1.00 94.62 98 GLY A CA 1
ATOM 741 C C . GLY A 1 98 ? 18.490 -4.003 -8.971 1.00 94.62 98 GLY A C 1
ATOM 742 O O . GLY A 1 98 ? 19.407 -3.353 -8.477 1.00 94.62 98 GLY A O 1
ATOM 743 N N . THR A 1 99 ? 17.230 -3.879 -8.551 1.00 92.62 99 THR A N 1
ATOM 744 C CA . THR A 1 99 ? 16.781 -2.951 -7.512 1.00 92.62 99 THR A CA 1
ATOM 745 C C . THR A 1 99 ? 15.891 -3.666 -6.505 1.00 92.62 99 THR A C 1
ATOM 747 O O . THR A 1 99 ? 15.163 -4.611 -6.836 1.00 92.62 99 THR A O 1
ATOM 750 N N . LEU A 1 100 ? 15.922 -3.182 -5.266 1.00 92.25 100 LEU A N 1
ATOM 751 C CA . LEU A 1 100 ? 14.940 -3.573 -4.261 1.00 92.25 100 LEU A CA 1
ATOM 752 C C . LEU A 1 100 ? 13.531 -3.166 -4.715 1.00 92.25 100 LEU A C 1
ATOM 754 O O . LEU A 1 100 ? 13.356 -2.234 -5.504 1.00 92.25 100 LEU A O 1
ATOM 758 N N . ALA A 1 101 ? 12.529 -3.912 -4.263 1.00 90.62 101 ALA A N 1
ATOM 759 C CA . ALA A 1 101 ? 11.138 -3.638 -4.576 1.00 90.62 101 ALA A CA 1
ATOM 760 C C . ALA A 1 101 ? 10.635 -2.429 -3.778 1.00 90.62 101 ALA A C 1
ATOM 762 O O . ALA A 1 101 ? 10.801 -2.364 -2.558 1.00 90.62 101 ALA A O 1
ATOM 763 N N . ASN A 1 102 ? 9.938 -1.519 -4.460 1.00 92.69 102 ASN A N 1
ATOM 764 C CA . ASN A 1 102 ? 9.245 -0.402 -3.825 1.00 92.69 102 ASN A CA 1
ATOM 765 C C . ASN A 1 102 ? 7.969 -0.914 -3.135 1.00 92.69 102 ASN A C 1
ATOM 767 O O . ASN A 1 102 ? 6.986 -1.246 -3.794 1.00 92.69 102 ASN A O 1
ATOM 771 N N . CYS A 1 103 ? 7.977 -0.982 -1.801 1.00 94.31 103 CYS A N 1
ATOM 772 C CA . CYS A 1 103 ? 6.847 -1.474 -0.995 1.00 94.31 103 CYS A CA 1
ATOM 773 C C . CYS A 1 103 ? 5.850 -0.379 -0.566 1.00 94.31 103 CYS A C 1
ATOM 775 O O . CYS A 1 103 ? 4.975 -0.627 0.269 1.00 94.31 103 CYS A O 1
ATOM 777 N N . GLU A 1 104 ? 5.966 0.831 -1.115 1.00 93.69 104 GLU A N 1
ATOM 778 C CA . GLU A 1 104 ? 5.178 2.001 -0.707 1.00 93.69 104 GLU A CA 1
ATOM 779 C C . GLU A 1 104 ? 3.668 1.814 -0.918 1.00 93.69 104 GLU A C 1
ATOM 781 O O . GLU A 1 104 ? 2.876 2.173 -0.047 1.00 93.69 104 GLU A O 1
ATOM 786 N N . ASP A 1 105 ? 3.259 1.165 -2.009 1.00 93.12 105 ASP A N 1
ATOM 787 C CA . ASP A 1 105 ? 1.846 0.889 -2.300 1.00 93.12 105 ASP A CA 1
ATOM 788 C C . ASP A 1 105 ? 1.189 0.027 -1.213 1.00 93.12 105 ASP A C 1
ATOM 790 O O . ASP A 1 105 ? 0.081 0.309 -0.745 1.00 93.12 105 ASP A O 1
ATOM 794 N N . GLN A 1 106 ? 1.887 -1.032 -0.787 1.00 95.25 106 GLN A N 1
ATOM 795 C CA . GLN A 1 106 ? 1.389 -1.934 0.254 1.00 95.25 106 GLN A CA 1
ATOM 796 C C . GLN A 1 106 ? 1.372 -1.228 1.610 1.00 95.25 106 GLN A C 1
ATOM 798 O O . GLN A 1 106 ? 0.429 -1.396 2.388 1.00 95.25 106 GLN A O 1
ATOM 803 N N . LEU A 1 107 ? 2.372 -0.381 1.870 1.00 95.69 107 LEU A N 1
ATOM 804 C CA . LEU A 1 107 ? 2.443 0.405 3.095 1.00 95.69 107 LEU A CA 1
ATOM 805 C C . LEU A 1 107 ? 1.292 1.411 3.174 1.00 95.69 107 LEU A C 1
ATOM 807 O O . LEU A 1 107 ? 0.656 1.536 4.219 1.00 95.69 107 LEU A O 1
ATOM 811 N N . THR A 1 108 ? 1.000 2.102 2.073 1.00 96.31 108 THR A N 1
ATOM 812 C CA . THR A 1 108 ? -0.100 3.068 1.976 1.00 96.31 108 THR A CA 1
ATOM 813 C C . THR A 1 108 ? -1.445 2.385 2.194 1.00 96.31 108 THR A C 1
ATOM 815 O O . THR A 1 108 ? -2.260 2.874 2.978 1.00 96.31 108 THR A O 1
ATOM 818 N N . LYS A 1 109 ? -1.652 1.203 1.600 1.00 96.06 109 LYS A N 1
ATOM 819 C CA . LYS A 1 109 ? -2.851 0.386 1.834 1.00 96.06 109 LYS A CA 1
ATOM 820 C C . LYS A 1 109 ? -3.005 -0.006 3.307 1.00 96.06 109 LYS A C 1
ATOM 822 O O . LYS A 1 109 ? -4.096 0.106 3.865 1.00 96.06 109 LYS A O 1
ATOM 827 N N . PHE A 1 110 ? -1.923 -0.447 3.945 1.00 97.19 110 PHE A N 1
ATOM 828 C CA . PHE A 1 110 ? -1.937 -0.830 5.357 1.00 97.19 110 PHE A CA 1
ATOM 829 C C . PHE A 1 110 ? -2.215 0.364 6.280 1.00 97.19 110 PHE A C 1
ATOM 831 O O . PHE A 1 110 ? -3.108 0.293 7.127 1.00 97.19 110 PHE A O 1
ATOM 838 N N . LYS A 1 111 ? -1.521 1.490 6.066 1.00 96.56 111 LYS A N 1
ATOM 839 C CA . LYS A 1 111 ? -1.739 2.743 6.807 1.00 96.56 111 LYS A CA 1
ATOM 840 C C . LYS A 1 111 ? -3.179 3.231 6.678 1.00 96.56 111 LYS A C 1
ATOM 842 O O . LYS A 1 111 ? -3.791 3.588 7.684 1.00 96.56 111 LYS A O 1
ATOM 847 N N . PHE A 1 112 ? -3.730 3.202 5.465 1.00 96.50 112 PHE A N 1
ATOM 848 C CA . PHE A 1 112 ?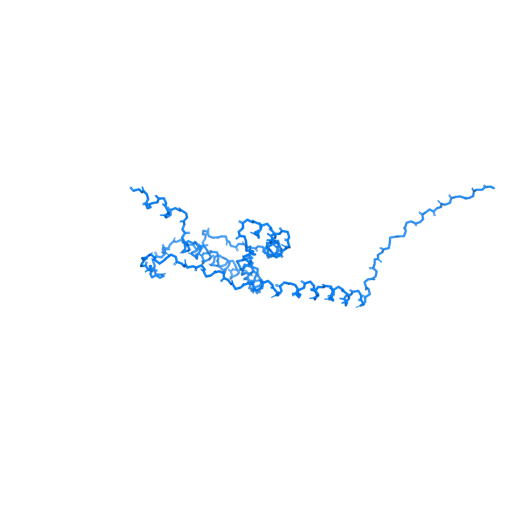 -5.125 3.552 5.231 1.00 96.50 112 PHE A CA 1
ATOM 849 C C . PHE A 1 112 ? -6.071 2.622 5.997 1.00 96.50 112 PHE A C 1
ATOM 851 O O . PHE A 1 112 ? -6.983 3.104 6.661 1.00 96.50 112 PHE A O 1
ATOM 858 N N . CYS A 1 113 ? -5.832 1.308 5.974 1.00 96.19 113 CYS A N 1
ATOM 859 C CA . CYS A 1 113 ? -6.680 0.352 6.685 1.00 96.19 113 CYS A CA 1
ATOM 860 C C . CYS A 1 113 ? -6.699 0.602 8.199 1.00 96.19 113 CYS A C 1
ATOM 862 O O . CYS A 1 113 ? -7.775 0.642 8.796 1.00 96.19 113 CYS A O 1
ATOM 864 N N . ILE A 1 114 ? -5.529 0.839 8.806 1.00 95.44 114 ILE A N 1
ATOM 865 C CA . ILE A 1 114 ? -5.430 1.201 10.228 1.00 95.44 114 ILE A CA 1
ATOM 866 C C . ILE A 1 114 ? -6.177 2.506 10.499 1.00 95.44 114 ILE A C 1
ATOM 868 O O . ILE A 1 114 ? -7.023 2.555 11.388 1.00 95.44 114 ILE A O 1
ATOM 872 N N . SER A 1 115 ? -5.903 3.552 9.717 1.00 94.12 115 SER A N 1
ATOM 873 C CA . SER A 1 115 ? -6.527 4.867 9.899 1.00 94.12 115 SER A CA 1
ATOM 874 C C . SER A 1 115 ? -8.052 4.808 9.763 1.00 94.12 115 SER A C 1
ATOM 876 O O . SER A 1 115 ? -8.782 5.421 10.543 1.00 94.12 115 SER A O 1
ATOM 878 N N . ASN A 1 116 ? -8.550 4.027 8.808 1.00 94.44 116 ASN A N 1
ATOM 879 C CA . ASN A 1 116 ? -9.973 3.866 8.555 1.00 94.44 116 ASN A CA 1
ATOM 880 C C . ASN A 1 116 ? -10.659 2.924 9.557 1.00 94.44 116 ASN A C 1
ATOM 882 O O . ASN A 1 116 ? -11.880 2.951 9.676 1.00 94.44 116 ASN A O 1
ATOM 886 N N . SER A 1 117 ? -9.901 2.117 10.306 1.00 89.38 117 SER A N 1
ATOM 887 C CA . SER A 1 117 ? -10.448 1.257 11.360 1.00 89.38 117 SER A CA 1
ATOM 888 C C . SER A 1 117 ? -11.063 2.047 12.518 1.00 89.38 117 SER A C 1
ATOM 890 O O . SER A 1 117 ? -11.914 1.507 13.219 1.00 89.38 117 SER A O 1
ATOM 892 N N . THR A 1 118 ? -10.653 3.301 12.720 1.00 90.62 118 THR A N 1
ATOM 893 C CA . THR A 1 118 ? -11.220 4.187 13.749 1.00 90.62 118 THR A CA 1
ATOM 894 C C . THR A 1 118 ? -12.614 4.700 13.372 1.00 90.62 118 THR A C 1
ATOM 896 O O . THR A 1 118 ? -13.387 5.080 14.247 1.00 90.62 118 THR A O 1
ATOM 899 N N . LYS A 1 119 ? -12.959 4.705 12.077 1.00 90.56 119 LYS A N 1
ATOM 900 C CA . LYS A 1 119 ? -14.277 5.129 11.586 1.00 90.56 119 LYS A CA 1
ATOM 901 C C . LYS A 1 119 ? -15.276 3.977 11.699 1.00 90.56 119 LYS A C 1
ATOM 903 O O . LYS A 1 119 ? -14.918 2.813 11.510 1.00 90.56 119 LYS A O 1
ATOM 908 N N . SER A 1 120 ? -16.537 4.288 11.982 1.00 89.50 120 SER A N 1
ATOM 909 C CA . SER A 1 120 ? -17.587 3.289 12.203 1.00 89.50 120 SER A CA 1
ATOM 910 C C . SER A 1 120 ? -18.588 3.218 11.041 1.00 89.50 120 SER A C 1
ATOM 912 O O . SER A 1 120 ? -18.843 4.197 10.342 1.00 89.50 120 SER A O 1
ATOM 914 N N . GLY A 1 121 ? -19.152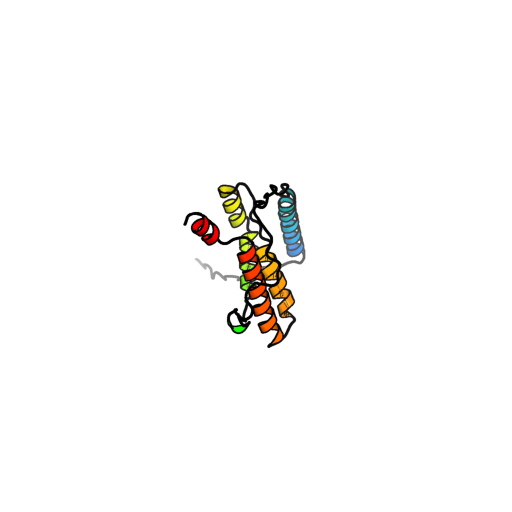 2.022 10.826 1.00 87.75 121 GLY A N 1
ATOM 915 C CA . GLY A 1 121 ? -20.301 1.782 9.943 1.00 87.75 121 GLY A CA 1
ATOM 916 C C . GLY A 1 121 ? -20.153 2.319 8.514 1.00 87.75 121 GLY A C 1
ATOM 917 O O . GLY A 1 121 ? -19.203 1.989 7.806 1.00 87.75 121 GLY A O 1
ATOM 918 N N . ALA A 1 122 ? -21.112 3.151 8.101 1.00 88.62 122 ALA A N 1
ATOM 919 C CA . ALA A 1 122 ? -21.241 3.653 6.733 1.00 88.62 1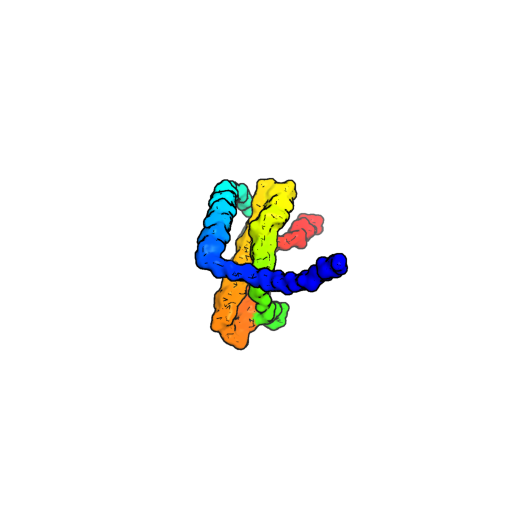22 ALA A CA 1
ATOM 920 C C . ALA A 1 122 ? -20.072 4.551 6.290 1.00 88.62 122 ALA A C 1
ATOM 922 O O . ALA A 1 122 ? -19.666 4.506 5.129 1.00 88.62 122 ALA A O 1
ATOM 923 N N . GLU A 1 123 ? -19.482 5.335 7.197 1.00 90.56 123 GLU A N 1
ATOM 924 C CA . GLU A 1 123 ? -18.344 6.206 6.864 1.00 90.56 123 GLU A CA 1
ATOM 925 C C . GLU A 1 123 ? -17.096 5.392 6.513 1.00 90.56 123 GLU A C 1
ATOM 927 O O . GLU A 1 123 ? -16.324 5.760 5.623 1.00 90.56 123 GLU A O 1
ATOM 932 N N . LYS A 1 124 ? -16.919 4.246 7.181 1.00 92.81 124 LYS A N 1
ATOM 933 C CA . LYS A 1 124 ? -15.834 3.307 6.897 1.00 92.81 124 LYS A CA 1
ATOM 934 C C . LYS A 1 124 ? -15.962 2.749 5.481 1.00 92.81 124 LYS A C 1
ATOM 936 O O . LYS A 1 124 ? -14.979 2.751 4.743 1.00 92.81 124 LYS A O 1
ATOM 941 N N . GLU A 1 125 ? -17.155 2.293 5.108 1.00 93.06 125 GLU A N 1
ATOM 942 C CA . GLU A 1 125 ? -17.457 1.691 3.801 1.00 93.06 125 GLU A CA 1
ATOM 943 C C . GLU A 1 125 ? -17.348 2.695 2.649 1.00 93.06 125 GLU A C 1
ATOM 945 O O . GLU A 1 125 ? -16.822 2.371 1.577 1.00 93.06 125 GLU A O 1
ATOM 950 N N . GLN A 1 126 ? -17.803 3.931 2.872 1.00 93.38 126 GLN A N 1
ATOM 951 C CA . GLN A 1 126 ? -17.646 5.019 1.908 1.00 93.38 126 GLN A CA 1
ATOM 952 C C . GLN A 1 126 ? -16.175 5.402 1.740 1.00 93.38 126 GLN A C 1
ATOM 954 O O . GLN A 1 126 ? -15.709 5.520 0.607 1.00 93.38 126 GLN A O 1
ATOM 959 N N . GLY A 1 127 ? -15.425 5.521 2.840 1.00 93.75 127 GLY A N 1
ATOM 960 C CA . GLY A 1 127 ? -13.993 5.814 2.795 1.00 93.75 127 GLY A CA 1
ATOM 961 C C . GLY A 1 127 ? -13.195 4.739 2.052 1.00 93.75 127 GLY A C 1
ATOM 962 O O . GLY A 1 127 ? -12.314 5.065 1.261 1.00 93.75 127 GLY A O 1
ATOM 963 N N . ILE A 1 128 ? -13.529 3.459 2.249 1.00 94.94 128 ILE A N 1
ATOM 964 C CA . ILE A 1 128 ? -12.897 2.338 1.533 1.00 94.94 128 ILE A CA 1
ATOM 965 C C . ILE A 1 128 ? -13.148 2.446 0.028 1.00 94.94 128 ILE A C 1
ATOM 967 O O . ILE A 1 128 ? -12.203 2.372 -0.758 1.00 94.94 128 ILE A O 1
ATOM 971 N N . SER A 1 129 ? -14.403 2.652 -0.370 1.00 94.50 129 SER A N 1
ATOM 972 C CA . SER A 1 129 ? -14.777 2.783 -1.780 1.00 94.50 129 SER A CA 1
ATOM 973 C C . SER A 1 129 ? -14.096 3.988 -2.446 1.00 94.50 129 SER A C 1
ATOM 975 O O . SER A 1 129 ? -13.540 3.855 -3.539 1.00 94.50 129 SER A O 1
ATOM 977 N N . GLN A 1 130 ? -14.038 5.132 -1.756 1.00 94.75 130 GLN A N 1
ATOM 978 C CA . GLN A 1 130 ? -13.314 6.321 -2.220 1.00 94.75 130 GLN A CA 1
ATOM 979 C C . GLN A 1 130 ? -11.818 6.047 -2.404 1.00 94.75 130 GLN A C 1
ATOM 981 O O . GLN A 1 130 ? -11.275 6.331 -3.470 1.00 94.75 130 GLN A O 1
ATOM 986 N N . TRP A 1 131 ? -11.168 5.411 -1.427 1.00 95.38 131 TRP A N 1
ATOM 987 C CA . TRP A 1 131 ? -9.748 5.069 -1.526 1.00 95.38 131 TRP A CA 1
ATOM 988 C C . TRP A 1 131 ? -9.451 4.147 -2.713 1.00 95.38 131 TRP A C 1
ATOM 990 O O . TRP A 1 131 ? -8.460 4.343 -3.420 1.00 95.38 131 TRP A O 1
ATOM 1000 N N . TYR A 1 132 ? -10.317 3.162 -2.981 1.00 94.81 132 TYR A N 1
ATOM 1001 C CA . TYR A 1 132 ? -10.189 2.338 -4.181 1.00 94.81 132 TYR A CA 1
ATOM 1002 C C . TYR A 1 132 ? -10.391 3.173 -5.445 1.00 94.81 132 TYR A C 1
ATOM 1004 O O . TYR A 1 132 ? -9.562 3.096 -6.346 1.00 94.81 132 TYR A O 1
ATOM 1012 N N . LYS A 1 133 ? -11.421 4.015 -5.518 1.00 94.75 133 LYS A N 1
ATOM 1013 C CA . LYS A 1 133 ? -11.630 4.895 -6.674 1.00 94.75 133 LYS A CA 1
ATOM 1014 C C . LYS A 1 133 ? -10.389 5.735 -6.988 1.00 94.75 133 LYS A C 1
ATOM 1016 O O . LYS A 1 133 ? -9.923 5.728 -8.127 1.00 94.75 133 LYS A O 1
ATOM 1021 N N . GLU A 1 134 ? -9.825 6.390 -5.980 1.00 94.19 134 GLU A N 1
ATOM 1022 C CA . GLU A 1 134 ? -8.620 7.214 -6.107 1.00 94.19 134 GLU A CA 1
ATOM 1023 C C . GLU A 1 134 ? -7.394 6.385 -6.501 1.00 94.19 134 GLU A C 1
ATOM 1025 O O . GLU A 1 134 ? -6.689 6.735 -7.445 1.00 94.19 134 GLU A O 1
ATOM 1030 N N . SER A 1 135 ? -7.170 5.245 -5.844 1.00 93.00 135 SER A N 1
ATOM 1031 C CA . SER A 1 135 ? -6.037 4.359 -6.143 1.00 93.00 135 SER A CA 1
ATOM 1032 C C . SER A 1 135 ? -6.094 3.816 -7.572 1.00 93.00 135 SER A C 1
ATOM 1034 O O . SER A 1 135 ? -5.076 3.708 -8.253 1.00 93.00 135 SER A O 1
ATOM 1036 N N . TRP A 1 136 ? -7.289 3.468 -8.049 1.00 91.50 136 TRP A N 1
ATOM 1037 C CA . TRP A 1 136 ? -7.493 3.022 -9.424 1.00 91.50 136 TRP A CA 1
ATOM 1038 C C . TRP A 1 136 ? -7.314 4.169 -10.421 1.00 91.50 136 TRP A C 1
ATOM 1040 O O . TRP A 1 136 ? -6.727 3.952 -11.479 1.00 91.50 136 TRP A O 1
ATOM 1050 N N . ALA A 1 137 ? -7.766 5.382 -10.090 1.00 92.00 137 ALA A N 1
ATOM 1051 C CA . ALA A 1 137 ? -7.536 6.562 -10.919 1.00 92.00 137 ALA A CA 1
ATOM 1052 C C . ALA A 1 137 ? -6.036 6.881 -11.047 1.00 92.00 137 ALA A C 1
ATOM 1054 O O . ALA A 1 137 ? -5.560 7.100 -12.158 1.00 92.00 137 ALA A O 1
ATOM 1055 N N . GLN A 1 138 ? -5.276 6.812 -9.949 1.00 91.00 138 GLN A N 1
ATOM 1056 C CA . GLN A 1 138 ? -3.820 7.005 -9.961 1.00 91.00 138 GLN A CA 1
ATOM 1057 C C . GLN A 1 138 ? -3.107 5.949 -10.818 1.00 91.00 138 GLN A C 1
ATOM 1059 O O . GLN A 1 138 ? -2.267 6.293 -11.645 1.00 91.00 138 GLN A O 1
ATOM 1064 N N . LYS A 1 139 ? -3.489 4.671 -10.692 1.00 89.56 139 LYS A N 1
ATOM 1065 C CA . LYS A 1 139 ? -2.925 3.585 -11.516 1.00 89.56 139 LYS A CA 1
ATOM 1066 C C . LYS A 1 139 ? -3.249 3.728 -13.000 1.00 89.56 139 LYS A C 1
ATOM 1068 O O . LYS A 1 139 ? -2.421 3.398 -13.840 1.00 89.56 139 LYS A O 1
ATOM 1073 N N . LYS A 1 140 ? -4.439 4.227 -13.337 1.00 89.56 140 LYS A N 1
ATOM 1074 C CA . LYS A 1 140 ? -4.775 4.557 -14.728 1.00 89.56 140 LYS A CA 1
ATOM 1075 C C . LYS A 1 140 ? -3.946 5.738 -15.232 1.00 89.56 140 LYS A C 1
ATOM 1077 O O . LYS A 1 140 ? -3.451 5.691 -16.349 1.00 89.56 140 LYS A O 1
ATOM 1082 N N . ALA A 1 141 ? -3.743 6.758 -14.398 1.00 89.75 141 ALA A N 1
ATOM 1083 C CA . ALA A 1 141 ? -2.945 7.929 -14.752 1.00 89.75 141 ALA A CA 1
ATOM 1084 C C . ALA A 1 141 ? -1.456 7.607 -14.979 1.00 89.75 141 ALA A C 1
ATOM 1086 O O . ALA A 1 141 ? -0.807 8.299 -15.757 1.00 89.75 141 ALA A O 1
ATOM 1087 N N . SER A 1 142 ? -0.913 6.551 -14.356 1.00 86.25 142 SER A N 1
ATOM 1088 C CA . SER A 1 142 ? 0.460 6.091 -14.628 1.00 86.25 142 SER A CA 1
ATOM 1089 C C . SER A 1 142 ? 0.657 5.442 -16.009 1.00 86.25 142 SER A C 1
ATOM 1091 O O . SER A 1 142 ? 1.788 5.100 -16.352 1.00 86.25 142 SER A O 1
ATOM 1093 N N . GLY A 1 143 ? -0.410 5.306 -16.802 1.00 86.31 143 GLY A N 1
ATOM 1094 C CA . GLY A 1 143 ? -0.405 4.709 -18.136 1.00 86.31 143 GLY A CA 1
ATOM 1095 C C . GLY A 1 143 ? -0.895 3.264 -18.115 1.00 86.31 143 GLY A C 1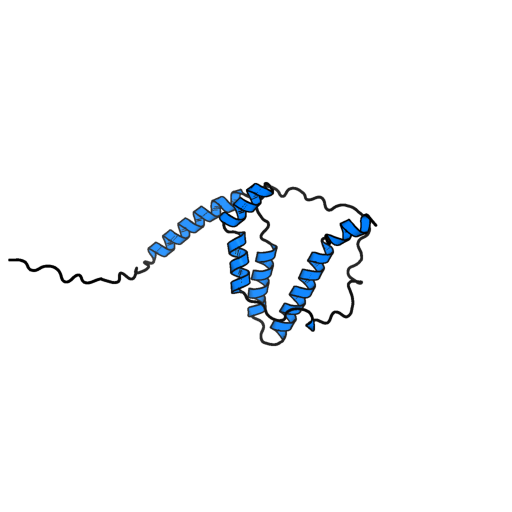
ATOM 1096 O O . GLY A 1 143 ? -0.482 2.464 -17.268 1.00 86.31 143 GLY A O 1
ATOM 1097 N N . SER A 1 144 ? -1.789 2.930 -19.047 1.00 86.69 144 SER A N 1
ATOM 1098 C CA . SER A 1 144 ? -2.218 1.547 -19.276 1.00 86.69 144 SER A CA 1
ATOM 1099 C C . SER A 1 144 ? -1.308 0.899 -20.315 1.00 86.69 144 SER A C 1
ATOM 1101 O O . SER A 1 144 ? -0.778 1.558 -21.208 1.00 86.69 144 SER A O 1
ATOM 1103 N N . SER A 1 145 ? -1.145 -0.421 -20.253 1.00 85.19 145 SER A N 1
ATOM 1104 C CA . SER A 1 145 ? -0.499 -1.156 -21.345 1.00 85.19 145 SER A CA 1
ATOM 1105 C C . SER A 1 145 ? -1.281 -1.051 -22.659 1.00 85.19 145 SER A C 1
ATOM 1107 O O . SER A 1 145 ? -0.693 -1.246 -23.719 1.00 85.19 145 SER A O 1
ATOM 1109 N N . GLU A 1 146 ? -2.577 -0.740 -22.596 1.00 85.69 146 GLU A N 1
ATOM 1110 C CA . GLU A 1 146 ? -3.455 -0.520 -23.752 1.00 85.69 146 GLU A CA 1
ATOM 1111 C C . GLU A 1 146 ? -3.014 0.687 -24.594 1.00 85.69 146 GLU A C 1
ATOM 1113 O O . GLU A 1 146 ? -2.986 0.582 -25.820 1.00 85.69 146 GLU A O 1
ATOM 1118 N N . ASP A 1 147 ? -2.521 1.756 -23.958 1.00 85.31 147 ASP A N 1
ATOM 1119 C CA . ASP A 1 147 ? -2.074 2.981 -24.641 1.00 85.31 147 ASP A CA 1
ATOM 1120 C C . ASP A 1 147 ? -0.941 2.703 -25.651 1.00 85.31 147 ASP A C 1
ATOM 1122 O O . ASP A 1 147 ? -0.827 3.350 -26.694 1.00 85.31 147 ASP A O 1
ATOM 1126 N N . VAL A 1 148 ? -0.101 1.696 -25.378 1.00 85.44 148 VAL A N 1
ATOM 1127 C CA . VAL A 1 148 ? 0.993 1.278 -26.274 1.00 85.44 148 VAL A CA 1
ATOM 1128 C C . VAL A 1 148 ? 0.468 0.598 -27.546 1.00 85.44 148 VAL A C 1
ATOM 1130 O O . VAL A 1 148 ? 1.119 0.667 -28.594 1.00 85.44 148 VAL A O 1
ATOM 1133 N N . TRP A 1 149 ? -0.680 -0.078 -27.473 1.00 84.94 149 TRP A N 1
ATOM 1134 C CA . TRP A 1 149 ? -1.271 -0.799 -28.604 1.00 84.94 149 TRP A CA 1
ATOM 1135 C C . TRP A 1 149 ? -2.089 0.119 -29.506 1.00 84.94 149 TRP A C 1
ATOM 1137 O O . TRP A 1 149 ? -2.034 -0.043 -30.726 1.00 84.94 149 TRP A O 1
ATOM 1147 N N . ASP A 1 150 ? -2.763 1.116 -28.935 1.00 84.88 150 ASP A N 1
ATOM 1148 C CA . ASP A 1 150 ? -3.495 2.121 -29.709 1.00 84.88 150 ASP A CA 1
ATOM 1149 C C . ASP A 1 150 ? -2.556 2.992 -30.552 1.00 84.88 150 ASP A C 1
ATOM 1151 O O . ASP A 1 150 ? -2.881 3.333 -31.685 1.00 84.88 150 ASP A O 1
ATOM 1155 N N . ALA A 1 151 ? -1.333 3.249 -30.078 1.00 80.94 151 ALA A N 1
ATOM 1156 C CA . ALA A 1 151 ? -0.311 3.963 -30.849 1.00 80.94 151 ALA A CA 1
ATOM 1157 C C . ALA A 1 151 ? 0.161 3.224 -32.122 1.00 80.94 151 ALA A C 1
ATOM 1159 O O . ALA A 1 151 ? 0.881 3.802 -32.938 1.00 80.94 151 ALA A O 1
ATOM 1160 N N . LYS A 1 152 ? -0.175 1.936 -32.281 1.00 78.94 152 LYS A N 1
ATOM 1161 C CA . LYS A 1 152 ? 0.221 1.108 -33.434 1.00 78.94 152 LYS A CA 1
ATOM 1162 C C . LYS A 1 152 ? -0.894 0.925 -34.470 1.00 78.94 152 LYS A C 1
ATOM 1164 O O . LYS A 1 152 ? -0.642 0.250 -35.470 1.00 78.94 152 LYS A O 1
ATOM 1169 N N . LYS A 1 153 ? -2.093 1.452 -34.221 1.00 66.06 153 LYS A N 1
ATOM 1170 C CA . LYS A 1 153 ? -3.276 1.297 -35.074 1.00 66.06 153 LYS A CA 1
ATOM 1171 C C . LYS A 1 153 ? -3.475 2.511 -35.973 1.00 66.06 153 LYS A C 1
ATOM 1173 O O . LYS A 1 153 ? -3.899 2.287 -37.126 1.00 66.06 153 LYS A O 1
#

Organism: NCBI:txid984486

Sequence (153 aa):
MLGLFEKKEEIVTPAIGQNDLQEMVSIFAEASADVSTAAQPNPKFNPFKGSSAPTPEQIGSDTSLSQYPHVMSCTQAFDLLVGCFSLGGQIKSYYRYGTLANCEDQLTKFKFCISNSTKSGAEKEQGISQWYKESWAQKKASGSSEDVWDAKK

Secondary structure (DSSP, 8-state):
-----------------HHHHHHHHHHHHHHHHHHHTT------------S----TT-S-TT--GGGS-----HHHHHHHHHHHHSHHHHHHHHHHHSS----HHHHHHHHHHHHHHTS-HHHHHHHHHHHHHHHHHHHHHT--HHHHHHTT-

Radius of gyration: 24.99 Å; Cα contacts (8 Å, |Δi|>4): 61; chains: 1; bounding box: 44×76×74 Å

Nearest PDB structures (foldseek):
  7wb1-assembly1_A  TM=1.858E-01  e=4.707E+00  Planctomycetota bacterium

pLDDT: mean 75.8, std 20.32, range [34.31, 97.19]